Protein AF-A0A151WZA7-F1 (afdb_monomer)

Secondary structure (DSSP, 8-state):
-HHHHHHHHHHH------HHHHHHHHHHHHHHHHHHHHHHHHHHTTS---S-SS-GGGGGGGTSHHHHHHHHHHHHGGGT-HHHHHHHHSS-HHHHHHHHHHHHHHH----SS-PPPHHHHHHHHH-

Structure (mmCIF, N/CA/C/O backbone):
data_AF-A0A151WZA7-F1
#
_entry.id   AF-A0A151WZA7-F1
#
loop_
_atom_site.group_PDB
_atom_site.id
_atom_site.type_symbol
_atom_site.label_atom_id
_atom_site.label_alt_id
_atom_site.label_comp_id
_atom_site.label_asym_id
_atom_site.label_entity_id
_atom_site.label_seq_id
_atom_site.pdbx_PDB_ins_code
_atom_site.Cartn_x
_atom_site.Cartn_y
_atom_site.Cartn_z
_atom_site.occupancy
_atom_site.B_iso_or_equiv
_atom_site.auth_seq_id
_atom_site.auth_comp_id
_atom_site.auth_asym_id
_atom_site.auth_atom_id
_atom_site.pdbx_PDB_model_num
ATOM 1 N N . MET A 1 1 ? 4.978 -46.889 -71.924 1.00 49.50 1 MET A N 1
ATOM 2 C CA . MET A 1 1 ? 6.363 -46.423 -71.673 1.00 49.50 1 MET A CA 1
ATOM 3 C C . MET A 1 1 ? 6.507 -44.896 -71.618 1.00 49.50 1 MET A C 1
ATOM 5 O O . MET A 1 1 ? 7.314 -44.423 -70.836 1.00 49.50 1 MET A O 1
ATOM 9 N N . LEU A 1 2 ? 5.708 -44.113 -72.360 1.00 49.78 2 LEU A N 1
ATOM 10 C CA . LEU A 1 2 ? 5.793 -42.637 -72.371 1.00 49.78 2 LEU A CA 1
ATOM 11 C C . LEU A 1 2 ? 5.216 -41.928 -71.122 1.00 49.78 2 LEU A C 1
ATOM 13 O O . LEU A 1 2 ? 5.672 -40.846 -70.771 1.00 49.78 2 LEU A O 1
ATOM 17 N N . LEU A 1 3 ? 4.279 -42.546 -70.394 1.00 45.69 3 LEU A N 1
ATOM 18 C CA . LEU A 1 3 ? 3.689 -41.968 -69.170 1.00 45.69 3 LEU A CA 1
ATOM 19 C C . LEU A 1 3 ? 4.614 -42.024 -67.939 1.00 45.69 3 LEU A C 1
ATOM 21 O O . LEU A 1 3 ? 4.535 -41.158 -67.073 1.00 45.69 3 LEU A O 1
ATOM 25 N N . PHE A 1 4 ? 5.537 -42.989 -67.880 1.00 41.59 4 PHE A N 1
ATOM 26 C CA . PHE A 1 4 ? 6.506 -43.089 -66.780 1.00 41.59 4 PHE A CA 1
ATOM 27 C C . PHE A 1 4 ? 7.627 -42.047 -66.892 1.00 41.59 4 PHE A C 1
ATOM 29 O O . PHE A 1 4 ? 8.078 -41.526 -65.877 1.00 41.59 4 PHE A O 1
ATOM 36 N N . LEU A 1 5 ? 8.015 -41.670 -68.115 1.00 48.41 5 LEU A N 1
ATOM 37 C CA . LEU A 1 5 ? 8.960 -40.573 -68.346 1.00 48.41 5 LEU A CA 1
ATOM 38 C C . LEU A 1 5 ? 8.368 -39.218 -67.942 1.00 48.41 5 LEU A C 1
ATOM 40 O O . LEU A 1 5 ? 9.075 -38.407 -67.357 1.00 48.41 5 LEU A O 1
ATOM 44 N N . HIS A 1 6 ? 7.065 -39.002 -68.143 1.00 46.44 6 HIS A N 1
ATOM 45 C CA . HIS A 1 6 ? 6.417 -37.759 -67.721 1.00 46.44 6 HIS A CA 1
ATOM 46 C C . HIS A 1 6 ? 6.286 -37.631 -66.200 1.00 46.44 6 HIS A C 1
ATOM 48 O O . HIS A 1 6 ? 6.470 -36.535 -65.689 1.00 46.44 6 HIS A O 1
ATOM 54 N N . ILE A 1 7 ? 6.036 -38.719 -65.461 1.00 48.03 7 ILE A N 1
ATOM 55 C CA . ILE A 1 7 ? 5.962 -38.691 -63.985 1.00 48.03 7 ILE A CA 1
ATOM 56 C C . ILE A 1 7 ? 7.359 -38.553 -63.356 1.00 48.03 7 ILE A C 1
ATOM 58 O O . ILE A 1 7 ? 7.509 -37.881 -62.334 1.00 48.03 7 ILE A O 1
ATOM 62 N N . VAL A 1 8 ? 8.399 -39.120 -63.979 1.00 49.31 8 VAL A N 1
ATOM 63 C CA . VAL A 1 8 ? 9.792 -38.880 -63.564 1.00 49.31 8 VAL A CA 1
ATOM 64 C C . VAL A 1 8 ? 10.227 -37.452 -63.910 1.00 49.31 8 VAL A C 1
ATOM 66 O O . VAL A 1 8 ? 10.855 -36.815 -63.073 1.00 49.31 8 VAL A O 1
ATOM 69 N N . SER A 1 9 ? 9.815 -36.883 -65.050 1.00 46.56 9 SER A N 1
ATOM 70 C CA . SER A 1 9 ? 10.027 -35.457 -65.355 1.00 46.56 9 SER A CA 1
ATOM 71 C C . SER A 1 9 ? 9.211 -34.515 -64.460 1.00 46.56 9 SER A C 1
ATOM 73 O O . SER A 1 9 ? 9.702 -33.443 -64.119 1.00 46.56 9 SER A O 1
ATOM 75 N N . PHE A 1 10 ? 8.013 -34.910 -64.013 1.00 43.69 10 PHE A N 1
ATOM 76 C CA . PHE A 1 10 ? 7.204 -34.115 -63.080 1.00 43.69 10 PHE A CA 1
ATOM 77 C C . PHE A 1 10 ? 7.793 -34.126 -61.661 1.00 43.69 10 PHE A C 1
ATOM 79 O O . PHE A 1 10 ? 7.787 -33.101 -60.989 1.00 43.69 10 PHE A O 1
ATOM 86 N N . ASN A 1 11 ? 8.388 -35.248 -61.231 1.00 40.19 11 ASN A N 1
ATOM 87 C CA . ASN A 1 11 ? 9.129 -35.340 -59.965 1.00 40.19 11 ASN A CA 1
ATOM 88 C C . ASN A 1 11 ? 10.586 -34.839 -60.056 1.00 40.19 11 ASN A C 1
ATOM 90 O O . ASN A 1 11 ? 11.214 -34.602 -59.024 1.00 40.19 11 ASN A O 1
ATOM 94 N N . ALA A 1 12 ? 11.134 -34.658 -61.264 1.00 42.44 12 ALA A N 1
ATOM 95 C CA . ALA A 1 12 ? 12.427 -34.006 -61.496 1.00 42.44 12 ALA A CA 1
ATOM 96 C C . ALA A 1 12 ? 12.330 -32.476 -61.419 1.00 42.44 12 ALA A C 1
ATOM 98 O O . ALA A 1 12 ? 13.329 -31.825 -61.130 1.00 42.44 12 ALA A O 1
ATOM 99 N N . CYS A 1 13 ? 11.121 -31.917 -61.531 1.00 43.06 13 CYS A N 1
ATOM 100 C CA . CYS A 1 13 ? 10.796 -30.598 -60.990 1.00 43.06 13 CYS A CA 1
ATOM 101 C C . CYS A 1 13 ? 10.557 -30.684 -59.468 1.00 43.06 13 CYS A C 1
ATOM 103 O O . CYS A 1 13 ? 9.665 -30.049 -58.909 1.00 43.06 13 CYS A O 1
ATOM 105 N N . ARG A 1 14 ? 11.384 -31.470 -58.756 1.00 49.28 14 ARG A N 1
ATOM 106 C CA . ARG A 1 14 ? 11.802 -31.074 -57.412 1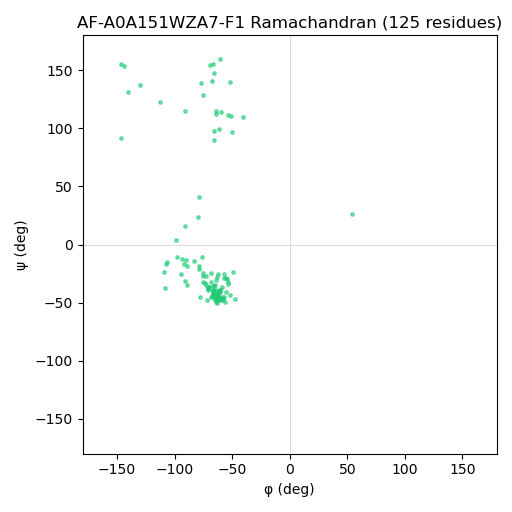.00 49.28 14 ARG A CA 1
ATOM 107 C C . ARG A 1 14 ? 12.298 -29.657 -57.597 1.00 49.28 14 ARG A C 1
ATOM 109 O O . ARG A 1 14 ? 13.302 -29.464 -58.275 1.00 49.28 14 ARG A O 1
ATOM 116 N N . ILE A 1 15 ? 11.559 -28.700 -57.054 1.00 56.91 15 ILE A N 1
ATOM 117 C CA . ILE A 1 15 ? 11.997 -27.322 -56.907 1.00 56.91 15 ILE A CA 1
ATOM 118 C C . ILE A 1 15 ? 13.377 -27.426 -56.252 1.00 56.91 15 ILE A C 1
ATOM 120 O O . ILE A 1 15 ? 13.485 -27.656 -55.048 1.00 56.91 15 ILE A O 1
ATOM 124 N N . LYS A 1 16 ? 14.442 -27.375 -57.061 1.00 53.25 16 LYS A N 1
ATOM 125 C CA . LYS A 1 16 ? 15.770 -27.019 -56.594 1.00 53.25 16 LYS A CA 1
ATOM 126 C C . LYS A 1 16 ? 15.559 -25.581 -56.186 1.00 53.25 16 LYS A C 1
ATOM 128 O O . LYS A 1 16 ? 15.560 -24.679 -57.012 1.00 53.25 16 LYS A O 1
ATOM 133 N N . ILE A 1 17 ? 15.177 -25.411 -54.928 1.00 60.88 17 ILE A N 1
ATOM 134 C CA . ILE A 1 17 ? 15.292 -24.126 -54.283 1.00 60.88 17 ILE A CA 1
ATOM 135 C C . ILE A 1 17 ? 16.792 -23.892 -54.329 1.00 60.88 17 ILE A C 1
ATOM 137 O O . ILE A 1 17 ? 17.528 -24.555 -53.598 1.00 60.88 17 ILE A O 1
ATOM 141 N N . ASP A 1 18 ? 17.236 -23.094 -55.299 1.00 71.50 18 ASP A N 1
ATOM 142 C CA . ASP A 1 18 ? 18.640 -22.743 -55.425 1.00 71.50 18 ASP A CA 1
ATOM 143 C C . ASP A 1 18 ? 19.105 -22.229 -54.062 1.00 71.50 18 ASP A C 1
ATOM 145 O O . ASP A 1 18 ? 18.356 -21.540 -53.360 1.00 71.50 18 ASP A O 1
ATOM 149 N N . GLU A 1 19 ? 20.314 -22.601 -53.644 1.00 75.19 19 GLU A N 1
ATOM 150 C CA . GLU A 1 19 ? 20.855 -22.145 -52.358 1.00 75.19 19 GLU A CA 1
ATOM 151 C C . GLU A 1 19 ? 20.838 -20.608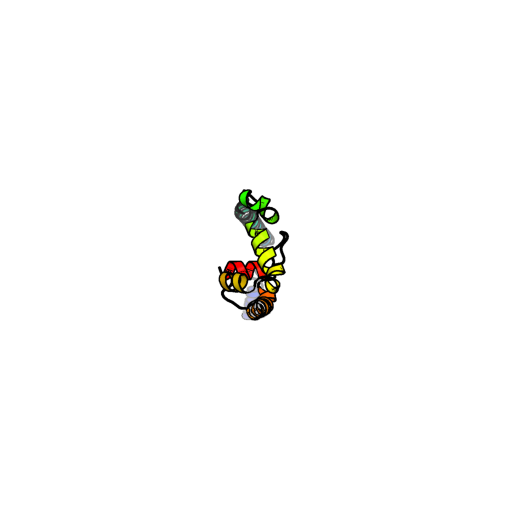 -52.271 1.00 75.19 19 GLU A C 1
ATOM 153 O O . GLU A 1 19 ? 20.593 -20.034 -51.210 1.00 75.19 19 GLU A O 1
ATOM 158 N N . ASP A 1 20 ? 20.938 -19.942 -53.421 1.00 78.12 20 ASP A N 1
ATOM 159 C CA . ASP A 1 20 ? 20.753 -18.503 -53.600 1.00 78.12 20 ASP A CA 1
ATOM 160 C C . ASP A 1 20 ? 19.346 -18.023 -53.197 1.00 78.12 20 ASP A C 1
ATOM 162 O O . ASP A 1 20 ? 19.184 -16.992 -52.549 1.00 78.12 20 ASP A O 1
ATOM 166 N N . PHE A 1 21 ? 18.296 -18.786 -53.502 1.00 82.50 21 PHE A N 1
ATOM 167 C CA . PHE A 1 21 ? 16.934 -18.452 -53.082 1.00 82.50 21 PHE A CA 1
ATOM 168 C C . PHE A 1 21 ? 16.741 -18.642 -51.572 1.00 82.50 21 PHE A C 1
ATOM 170 O O . PHE A 1 21 ? 16.085 -17.829 -50.913 1.00 82.50 21 PHE A O 1
ATOM 177 N N . LEU A 1 22 ? 17.335 -19.694 -50.999 1.00 83.25 22 LEU A N 1
ATOM 178 C CA . LEU A 1 22 ? 17.277 -19.953 -49.560 1.00 83.25 22 LEU A CA 1
ATOM 179 C C . LEU A 1 22 ? 18.032 -18.877 -48.764 1.00 83.25 22 LEU A C 1
ATOM 181 O O . LEU A 1 22 ? 17.527 -18.400 -47.746 1.00 83.25 22 LEU A O 1
ATOM 185 N N . THR A 1 23 ? 19.203 -18.451 -49.242 1.00 82.94 23 THR A N 1
ATOM 186 C CA . THR A 1 23 ? 19.988 -17.375 -48.614 1.00 82.94 23 THR A CA 1
ATOM 187 C C . THR A 1 23 ? 19.253 -16.034 -48.661 1.00 82.94 23 THR A C 1
ATOM 189 O O . THR A 1 23 ? 19.223 -15.325 -47.652 1.00 82.94 23 THR A O 1
ATOM 192 N N . VAL A 1 24 ? 18.569 -15.718 -49.768 1.00 90.75 24 VAL A N 1
ATOM 193 C CA . VAL A 1 24 ? 17.710 -14.526 -49.871 1.00 90.75 24 VAL A CA 1
ATOM 194 C C . VAL A 1 24 ? 16.540 -14.592 -48.884 1.00 90.75 24 VAL A C 1
ATOM 196 O O . VAL A 1 24 ? 16.270 -13.611 -48.187 1.00 90.75 24 VAL A O 1
ATOM 199 N N . LEU A 1 25 ? 15.870 -15.743 -48.754 1.00 90.62 25 LEU A N 1
ATOM 200 C CA . LEU A 1 25 ? 14.748 -15.909 -47.823 1.00 90.62 25 LEU A CA 1
ATOM 201 C C . LEU A 1 25 ? 15.185 -15.759 -46.357 1.00 90.62 25 LEU A C 1
ATOM 203 O O . LEU A 1 25 ? 14.509 -15.081 -45.579 1.00 90.62 25 LEU A O 1
ATOM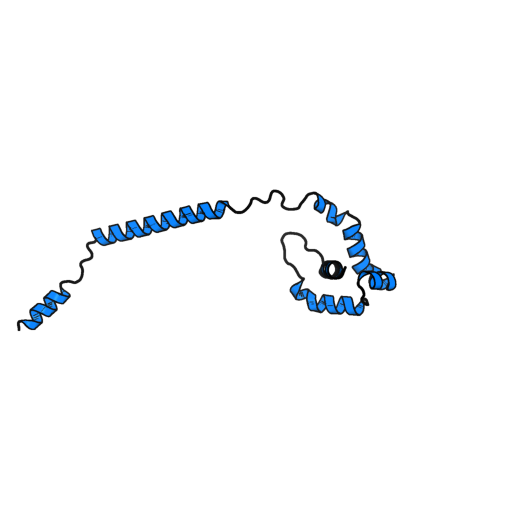 207 N N . ILE A 1 26 ? 16.331 -16.340 -45.991 1.00 92.88 26 ILE A N 1
ATOM 208 C CA . ILE A 1 26 ? 16.934 -16.184 -44.659 1.00 92.88 26 ILE A CA 1
ATOM 209 C C . ILE A 1 26 ? 17.284 -14.713 -44.411 1.00 92.88 26 ILE A C 1
ATOM 211 O O . ILE A 1 26 ? 16.960 -14.179 -43.351 1.00 92.88 26 ILE A O 1
ATOM 215 N N . GLY A 1 27 ? 17.860 -14.024 -45.401 1.00 94.69 27 GLY A N 1
ATOM 216 C CA . GLY A 1 27 ? 18.157 -12.592 -45.318 1.00 94.69 27 GLY A CA 1
ATOM 217 C C . GLY A 1 27 ? 16.915 -11.743 -45.025 1.00 94.69 27 GLY A C 1
ATOM 218 O O . GLY A 1 27 ? 16.941 -10.897 -44.128 1.00 94.69 27 GLY A O 1
ATOM 219 N N . ILE A 1 28 ? 15.799 -12.017 -45.709 1.00 95.50 28 ILE A N 1
ATOM 220 C CA . ILE A 1 28 ? 14.512 -11.337 -45.484 1.00 95.50 28 ILE A CA 1
ATOM 221 C C . ILE A 1 28 ? 13.977 -11.620 -44.073 1.00 95.50 28 ILE A C 1
ATOM 223 O O . ILE A 1 28 ? 13.511 -10.707 -43.389 1.00 95.50 28 ILE A O 1
ATOM 227 N N . GLN A 1 29 ? 14.059 -12.867 -43.601 1.00 94.00 29 GLN A N 1
ATOM 228 C CA . GLN A 1 29 ? 13.621 -13.230 -42.250 1.00 94.00 29 GLN A C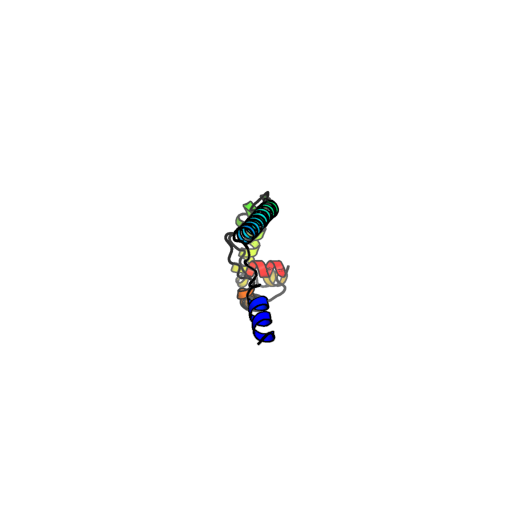A 1
ATOM 229 C C . GLN A 1 29 ? 14.466 -12.543 -41.170 1.00 94.00 29 GLN A C 1
ATOM 231 O O . GLN A 1 29 ? 13.910 -11.992 -40.216 1.00 94.00 29 GLN A O 1
ATOM 236 N N . CYS A 1 30 ? 15.789 -12.504 -41.338 1.00 95.50 30 CYS A N 1
ATOM 237 C CA . CYS A 1 30 ? 16.693 -11.789 -40.441 1.00 95.50 30 CYS A CA 1
ATOM 238 C C . CYS A 1 30 ? 16.401 -10.282 -40.421 1.00 95.50 30 CYS A C 1
ATOM 240 O O . CYS A 1 30 ? 16.386 -9.677 -39.347 1.00 95.50 30 CYS A O 1
ATOM 242 N N . TRP A 1 31 ? 16.112 -9.682 -41.580 1.00 96.50 31 TRP A N 1
ATOM 243 C CA . TRP A 1 31 ? 15.735 -8.272 -41.683 1.00 96.50 31 TRP A CA 1
ATOM 244 C C . TRP A 1 31 ? 14.417 -7.970 -40.962 1.00 96.50 31 TRP A C 1
ATOM 246 O O . TRP A 1 31 ? 14.343 -7.033 -40.166 1.00 96.50 31 TRP A O 1
ATOM 256 N N . ASN A 1 32 ? 13.392 -8.799 -41.171 1.00 94.94 32 ASN A N 1
ATOM 257 C CA . ASN A 1 32 ? 12.104 -8.663 -40.490 1.00 94.94 32 ASN A CA 1
ATOM 258 C C . ASN A 1 32 ? 12.246 -8.814 -38.969 1.00 94.94 32 ASN A C 1
ATOM 260 O O . ASN A 1 32 ? 11.653 -8.039 -38.218 1.00 94.94 32 ASN A O 1
ATOM 264 N N . LEU A 1 33 ? 13.072 -9.757 -38.501 1.00 95.75 33 LEU A N 1
ATOM 265 C CA . LEU A 1 33 ? 13.366 -9.915 -37.076 1.00 95.75 33 LEU A CA 1
ATOM 266 C C . LEU A 1 33 ? 14.069 -8.674 -36.506 1.00 95.75 33 LEU A C 1
ATOM 268 O O . LEU A 1 33 ? 13.683 -8.182 -35.445 1.00 95.75 33 LEU A O 1
ATOM 272 N N . MET A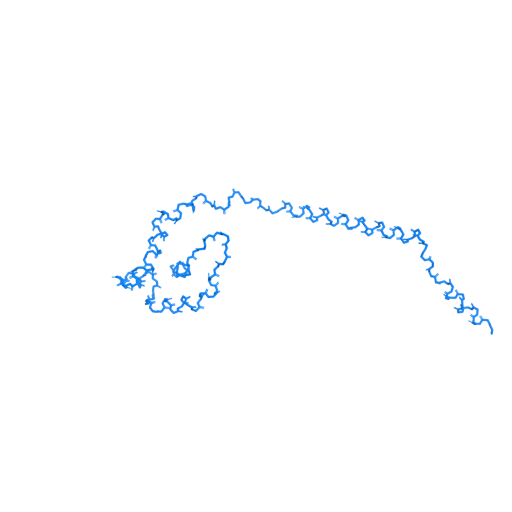 1 34 ? 15.057 -8.134 -37.226 1.00 95.38 34 MET A N 1
ATOM 273 C CA . MET A 1 34 ? 15.746 -6.899 -36.843 1.00 95.38 34 MET A CA 1
ATOM 274 C C . MET A 1 34 ? 14.763 -5.724 -36.730 1.00 95.38 34 MET A C 1
ATOM 276 O O . MET A 1 34 ? 14.777 -4.995 -35.736 1.00 95.38 34 MET A O 1
ATOM 280 N N . LEU A 1 35 ? 13.860 -5.575 -37.705 1.00 95.88 35 LEU A N 1
ATOM 281 C CA . LEU A 1 35 ? 12.824 -4.542 -37.711 1.00 95.88 35 LEU A CA 1
ATOM 282 C C . LEU A 1 35 ? 11.878 -4.678 -36.503 1.00 95.88 35 LEU A C 1
ATOM 284 O O . LEU A 1 35 ? 11.626 -3.696 -35.802 1.00 95.88 35 LEU A O 1
ATOM 288 N N . MET A 1 36 ? 11.415 -5.896 -36.203 1.00 93.06 36 MET A N 1
ATOM 289 C CA . MET A 1 36 ? 10.552 -6.174 -35.047 1.00 93.06 36 MET A CA 1
ATOM 290 C C . MET A 1 36 ? 11.227 -5.830 -33.711 1.00 93.06 36 MET A C 1
ATOM 292 O O . MET A 1 36 ? 10.584 -5.261 -32.825 1.00 93.06 36 MET A O 1
ATOM 296 N N . LEU A 1 37 ? 12.528 -6.106 -33.560 1.00 92.12 37 LEU A N 1
ATOM 297 C CA . LEU A 1 37 ? 13.289 -5.750 -32.355 1.00 92.12 37 LEU A CA 1
ATOM 298 C C . LEU A 1 37 ? 13.428 -4.230 -32.176 1.00 92.12 37 LEU A C 1
ATOM 300 O O . LEU A 1 37 ? 13.316 -3.726 -31.054 1.00 92.12 37 LEU A O 1
ATOM 304 N N . LEU A 1 38 ? 13.637 -3.485 -33.265 1.00 92.06 38 LEU A N 1
ATOM 305 C CA . LEU A 1 38 ? 13.704 -2.021 -33.228 1.00 92.06 38 LEU A CA 1
ATOM 306 C C . LEU A 1 38 ? 12.357 -1.404 -32.831 1.00 92.06 38 LEU A C 1
ATOM 308 O O . LEU A 1 38 ? 12.323 -0.543 -31.947 1.00 92.06 38 LEU A O 1
ATOM 312 N N . LEU A 1 39 ? 11.252 -1.892 -33.403 1.00 88.94 39 LEU A N 1
ATOM 313 C CA . LEU A 1 39 ? 9.897 -1.457 -33.045 1.00 88.94 39 LEU A CA 1
ATOM 314 C C . LEU A 1 39 ? 9.569 -1.766 -31.577 1.00 88.94 39 LEU A C 1
ATOM 316 O O . LEU A 1 39 ? 9.089 -0.892 -30.854 1.00 88.94 39 LEU A O 1
ATOM 320 N N . ALA A 1 40 ? 9.904 -2.965 -31.090 1.00 86.25 40 ALA A N 1
ATOM 321 C CA . ALA A 1 40 ? 9.721 -3.333 -29.686 1.00 86.25 40 ALA A CA 1
ATOM 322 C C . ALA A 1 40 ? 10.532 -2.428 -28.742 1.00 86.25 40 ALA A C 1
ATOM 324 O O . ALA A 1 40 ? 10.031 -1.998 -27.700 1.00 86.25 40 ALA A O 1
ATOM 325 N N . LYS A 1 41 ? 11.769 -2.073 -29.117 1.00 82.00 41 LYS A N 1
ATOM 326 C CA . LYS A 1 41 ? 12.604 -1.132 -28.358 1.00 82.00 41 LYS A CA 1
ATOM 327 C C . LYS A 1 41 ? 11.988 0.267 -28.33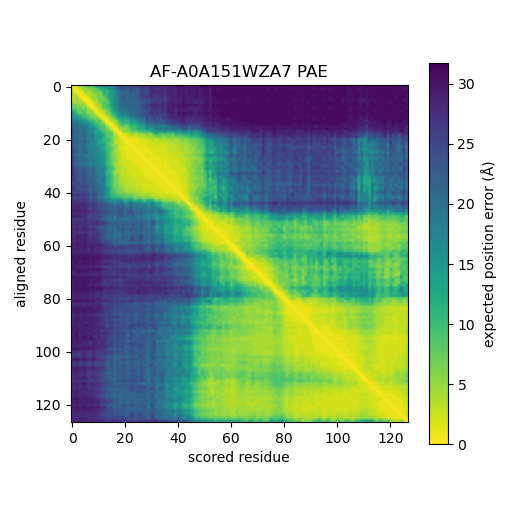0 1.00 82.00 41 LYS A C 1
ATOM 329 O O . LYS A 1 41 ? 11.996 0.892 -27.269 1.00 82.00 41 LYS A O 1
ATOM 334 N N . MET A 1 42 ? 11.437 0.746 -29.445 1.00 78.88 42 MET A N 1
ATOM 335 C CA . MET A 1 42 ? 10.726 2.028 -29.506 1.00 78.88 42 MET A CA 1
ATOM 336 C C . MET A 1 42 ? 9.476 2.030 -28.618 1.00 78.88 42 MET A C 1
ATOM 338 O O . MET A 1 42 ? 9.348 2.916 -27.777 1.00 78.88 42 MET A O 1
ATOM 342 N N . HIS A 1 43 ? 8.635 0.995 -28.693 1.00 71.31 43 HIS A N 1
ATOM 343 C CA . HIS A 1 43 ? 7.468 0.853 -27.814 1.00 71.31 43 HIS A CA 1
ATOM 344 C C . HIS A 1 43 ? 7.846 0.681 -26.332 1.00 71.31 43 HIS A C 1
ATOM 346 O O . HIS A 1 43 ? 7.129 1.135 -25.443 1.00 71.31 43 HIS A O 1
ATOM 352 N N . SER A 1 44 ? 9.002 0.079 -26.028 1.00 63.84 44 SER A N 1
ATOM 353 C CA . SER A 1 44 ? 9.475 -0.077 -24.644 1.00 63.84 44 SER A CA 1
ATOM 354 C C . SER A 1 44 ? 9.861 1.247 -23.971 1.00 63.84 44 SER A C 1
ATOM 356 O O . SER A 1 44 ? 9.811 1.341 -22.741 1.00 63.84 44 SER A O 1
ATOM 358 N N . LYS A 1 45 ? 10.218 2.274 -24.758 1.00 58.88 45 LYS A N 1
ATOM 359 C CA . LYS A 1 45 ? 10.646 3.593 -24.266 1.00 58.88 45 LYS A CA 1
ATOM 360 C C . LYS A 1 45 ? 9.494 4.470 -23.772 1.00 58.88 45 LYS A C 1
ATOM 362 O O . LYS A 1 45 ? 9.748 5.457 -23.091 1.00 58.88 45 LYS A O 1
ATOM 367 N N . GLU A 1 46 ? 8.244 4.085 -24.020 1.00 61.66 46 GLU A N 1
ATOM 368 C CA . GLU A 1 46 ? 7.060 4.810 -23.541 1.00 61.66 46 GLU A CA 1
ATOM 369 C C . GLU A 1 46 ? 6.546 4.329 -22.177 1.00 61.66 46 GLU A C 1
ATOM 371 O O . GLU A 1 46 ? 5.436 4.668 -21.754 1.00 61.66 46 GLU A O 1
ATOM 376 N N . ARG A 1 47 ? 7.348 3.575 -21.414 1.00 64.12 47 ARG A N 1
ATOM 377 C CA . ARG A 1 47 ? 7.045 3.398 -19.990 1.00 64.12 47 ARG A CA 1
ATOM 378 C C . ARG A 1 47 ? 7.204 4.755 -19.321 1.00 64.12 47 ARG A C 1
ATOM 380 O O . ARG A 1 47 ? 8.319 5.162 -19.013 1.00 64.12 47 ARG A O 1
ATOM 387 N N . ARG A 1 48 ? 6.080 5.456 -19.127 1.00 66.19 48 ARG A N 1
ATOM 388 C CA . ARG A 1 48 ? 6.006 6.754 -18.447 1.00 66.19 48 ARG A CA 1
ATOM 389 C C . ARG A 1 48 ? 6.931 6.734 -17.236 1.00 66.19 48 ARG A C 1
ATOM 391 O O . ARG A 1 48 ? 6.661 6.029 -16.260 1.00 66.19 48 ARG A O 1
ATOM 398 N N . ILE A 1 49 ? 8.024 7.493 -17.319 1.00 76.12 49 ILE A N 1
ATOM 399 C CA . ILE A 1 49 ? 8.952 7.650 -16.206 1.00 76.12 49 ILE A CA 1
ATOM 400 C C . ILE A 1 49 ? 8.130 8.250 -15.073 1.00 76.12 49 ILE A C 1
ATOM 402 O O . ILE A 1 49 ? 7.593 9.357 -15.178 1.00 76.12 49 ILE A O 1
ATOM 406 N N . ARG A 1 50 ? 7.954 7.479 -13.999 1.00 76.50 50 ARG A N 1
ATOM 407 C CA . ARG A 1 50 ? 7.243 7.971 -12.826 1.00 76.50 50 ARG A CA 1
ATOM 408 C C . ARG A 1 50 ? 8.061 9.124 -12.259 1.00 76.50 50 ARG A C 1
ATOM 410 O O . ARG A 1 50 ? 9.134 8.895 -11.719 1.00 76.50 50 ARG A O 1
ATOM 417 N N . ARG A 1 51 ? 7.525 10.348 -12.339 1.00 84.81 51 ARG A N 1
ATOM 418 C CA . ARG A 1 51 ? 8.130 11.542 -11.719 1.00 84.81 51 ARG A CA 1
ATOM 419 C C . ARG A 1 51 ? 8.412 11.331 -10.226 1.00 84.81 51 ARG A C 1
ATOM 421 O O . ARG A 1 51 ? 9.362 11.886 -9.699 1.00 84.81 51 ARG A O 1
ATOM 428 N N . TRP A 1 52 ? 7.579 10.529 -9.562 1.00 84.38 52 TRP A N 1
ATOM 429 C CA . TRP A 1 52 ? 7.705 10.201 -8.148 1.00 84.38 52 TRP A CA 1
ATOM 430 C C . TRP A 1 52 ? 7.366 8.727 -7.920 1.00 84.38 52 TRP A C 1
ATOM 432 O O . TRP A 1 52 ? 6.314 8.265 -8.370 1.00 84.38 52 TRP A O 1
ATOM 442 N N . TRP A 1 53 ? 8.222 7.999 -7.197 1.00 80.88 53 TRP A N 1
ATOM 443 C CA . TRP A 1 53 ? 7.909 6.644 -6.724 1.00 80.88 53 TRP A CA 1
ATOM 444 C C . TRP A 1 53 ? 6.797 6.668 -5.664 1.00 80.88 53 TRP A C 1
ATOM 446 O O . TRP A 1 53 ? 5.831 5.910 -5.738 1.00 80.88 53 TRP A O 1
ATOM 456 N N . VAL A 1 54 ? 6.895 7.611 -4.728 1.00 81.44 54 VAL A N 1
ATOM 457 C CA . VAL A 1 54 ? 5.866 7.988 -3.754 1.00 81.44 54 VAL A CA 1
ATOM 458 C C . VAL A 1 54 ? 5.739 9.508 -3.827 1.00 81.44 54 VAL A C 1
ATOM 460 O O . VAL A 1 54 ? 6.744 10.198 -3.951 1.00 81.44 54 VAL A O 1
ATOM 463 N N . ARG A 1 55 ? 4.518 10.052 -3.811 1.00 84.56 55 ARG A N 1
ATOM 464 C CA . ARG A 1 55 ? 4.324 11.511 -3.803 1.00 84.56 55 ARG A CA 1
ATOM 465 C C . ARG A 1 55 ? 4.816 12.090 -2.464 1.00 84.56 55 ARG A C 1
ATOM 467 O O . ARG A 1 55 ? 4.499 11.479 -1.446 1.00 84.56 55 ARG A O 1
ATOM 474 N N . PRO A 1 56 ? 5.484 13.259 -2.435 1.00 88.44 56 PRO A N 1
ATOM 475 C CA . PRO A 1 56 ? 5.981 13.863 -1.194 1.00 88.44 56 PRO A CA 1
ATOM 476 C C . PRO A 1 56 ? 4.930 14.045 -0.091 1.00 88.44 56 PRO A C 1
ATOM 478 O O . PRO A 1 56 ? 5.225 13.825 1.077 1.00 88.44 56 PRO A O 1
ATOM 481 N N . ILE A 1 57 ? 3.677 14.333 -0.464 1.00 84.75 57 ILE A N 1
ATOM 482 C CA . ILE A 1 57 ? 2.541 14.415 0.472 1.00 84.75 57 ILE A CA 1
ATOM 483 C C . ILE A 1 57 ? 2.316 13.122 1.277 1.00 84.75 57 ILE A C 1
ATOM 485 O O . ILE A 1 57 ? 1.824 13.172 2.396 1.00 84.75 57 ILE A O 1
ATOM 489 N N . ASN A 1 58 ? 2.737 11.973 0.739 1.00 82.75 58 ASN A N 1
ATOM 490 C CA . ASN A 1 58 ? 2.597 10.654 1.357 1.00 82.75 58 ASN A CA 1
ATOM 491 C C . ASN A 1 58 ? 3.877 10.186 2.073 1.00 82.75 58 ASN A C 1
ATOM 493 O O . ASN A 1 58 ? 3.934 9.032 2.503 1.00 82.75 58 ASN A O 1
ATOM 497 N N . TYR A 1 59 ? 4.926 11.013 2.141 1.00 84.25 59 TYR A N 1
ATOM 498 C CA . TYR A 1 59 ? 6.141 10.689 2.896 1.00 84.25 59 TYR A CA 1
ATOM 499 C C . TYR A 1 59 ? 5.883 10.586 4.399 1.00 84.25 59 TYR A C 1
ATOM 501 O O . TYR A 1 59 ? 6.249 9.561 4.972 1.00 84.25 59 TYR A O 1
ATOM 509 N N . PRO A 1 60 ? 5.188 11.540 5.045 1.00 83.19 60 PRO A N 1
ATOM 510 C CA . PRO A 1 60 ? 4.941 11.473 6.480 1.00 83.19 60 PRO A CA 1
ATOM 511 C C . PRO A 1 60 ? 3.781 10.529 6.831 1.00 83.19 60 PRO A C 1
ATOM 513 O O . PRO A 1 60 ? 3.173 10.686 7.875 1.00 83.19 60 PRO A O 1
ATOM 516 N N . ARG A 1 61 ? 3.438 9.539 5.992 1.00 78.56 61 ARG A N 1
ATOM 517 C CA . ARG A 1 61 ? 2.295 8.639 6.245 1.00 78.56 61 ARG A CA 1
ATOM 518 C C . ARG A 1 61 ? 2.370 7.944 7.610 1.00 78.56 61 ARG A C 1
ATOM 520 O O . ARG A 1 61 ? 1.344 7.591 8.156 1.00 78.56 61 ARG A O 1
ATOM 527 N N . GLU A 1 62 ? 3.576 7.705 8.121 1.00 73.62 62 GLU A N 1
ATOM 528 C CA . GLU A 1 62 ? 3.795 6.985 9.385 1.00 73.62 62 GLU A CA 1
ATOM 529 C C . GLU A 1 62 ? 3.795 7.932 10.588 1.00 73.62 62 GLU A C 1
ATOM 531 O O . GLU A 1 62 ? 3.581 7.494 11.709 1.00 73.62 62 GLU A O 1
ATOM 536 N N . THR A 1 63 ? 3.991 9.231 10.349 1.00 74.38 63 THR A N 1
ATOM 537 C CA . THR A 1 63 ? 4.017 10.279 11.377 1.00 74.38 63 THR A CA 1
ATOM 538 C C . THR A 1 63 ? 2.768 11.160 11.361 1.00 74.38 63 THR A C 1
ATOM 540 O O . THR A 1 63 ? 2.515 11.892 12.314 1.00 74.38 63 THR A O 1
ATOM 543 N N . GLN A 1 64 ? 1.968 11.110 10.294 1.00 73.31 64 GLN A N 1
ATOM 544 C CA . GLN A 1 64 ? 0.707 11.828 10.187 1.00 73.31 64 GLN A CA 1
ATOM 545 C C . GLN A 1 64 ? -0.369 11.147 11.026 1.00 73.31 64 GLN A C 1
ATOM 547 O O . GLN A 1 64 ? -0.660 9.959 10.869 1.00 73.31 64 GLN A O 1
ATOM 552 N N . GLY A 1 65 ? -1.019 11.964 11.856 1.00 64.94 65 GLY A N 1
ATOM 553 C CA . GLY A 1 65 ? -2.061 11.529 12.775 1.00 64.94 65 GLY A CA 1
ATOM 554 C C . GLY A 1 65 ? -3.226 10.823 12.092 1.00 64.94 65 GLY A C 1
ATOM 555 O O . GLY A 1 65 ? -3.800 9.945 12.696 1.00 64.94 65 GLY A O 1
ATOM 556 N N . ILE A 1 66 ? -3.563 11.101 10.829 1.00 68.44 66 ILE A N 1
ATOM 557 C CA . ILE A 1 66 ? -4.708 10.429 10.185 1.00 68.44 66 ILE A CA 1
ATOM 558 C C . ILE A 1 66 ? -4.472 8.917 10.075 1.00 68.44 66 ILE A C 1
ATOM 560 O O . ILE A 1 66 ? -5.312 8.137 10.512 1.00 68.44 66 ILE A O 1
ATOM 564 N N . PHE A 1 67 ? -3.317 8.505 9.543 1.00 67.56 67 PHE A N 1
ATOM 565 C CA . PHE A 1 67 ? -2.975 7.089 9.394 1.00 67.56 67 PHE A CA 1
ATOM 566 C C . PHE A 1 67 ? -2.742 6.428 10.750 1.00 67.56 67 PHE A C 1
ATOM 568 O O . PHE A 1 67 ? -3.266 5.344 10.983 1.00 67.56 67 PHE A O 1
ATOM 575 N N . TRP A 1 68 ? -1.987 7.091 11.634 1.00 67.06 68 TRP A N 1
ATOM 576 C CA . TRP A 1 68 ? -1.690 6.577 12.969 1.00 67.06 68 TRP A CA 1
ATOM 577 C C . TRP A 1 68 ? -2.940 6.470 13.841 1.00 67.06 68 TRP A C 1
ATOM 579 O O . TRP A 1 68 ? -3.145 5.453 14.486 1.00 67.06 68 TRP A O 1
ATOM 589 N N . ASN A 1 69 ? -3.811 7.477 13.821 1.00 69.94 69 ASN A N 1
ATOM 590 C CA . ASN A 1 69 ? -5.063 7.451 14.563 1.00 69.94 69 ASN A CA 1
ATOM 591 C C . ASN A 1 69 ? -5.970 6.371 13.987 1.00 69.94 69 ASN 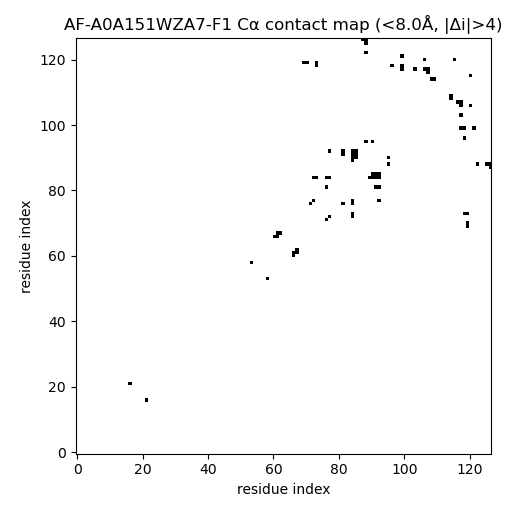A C 1
ATOM 593 O O . ASN A 1 69 ? -6.463 5.571 14.755 1.00 69.94 69 ASN A O 1
ATOM 597 N N . HIS A 1 70 ? -6.144 6.251 12.669 1.00 69.75 70 HIS A N 1
ATOM 598 C CA . HIS A 1 70 ? -6.984 5.175 12.129 1.00 69.75 70 HIS A CA 1
ATOM 599 C C . HIS A 1 70 ? -6.468 3.785 12.499 1.00 69.75 70 HIS A C 1
ATOM 601 O O . HIS A 1 70 ? -7.236 2.950 12.964 1.00 69.75 70 HIS A O 1
ATOM 607 N N . SER A 1 71 ? -5.170 3.523 12.346 1.00 66.56 71 SER A N 1
ATOM 608 C CA . SER A 1 71 ? -4.606 2.224 12.716 1.00 66.56 71 SER A CA 1
ATOM 609 C C . SER A 1 71 ? -4.664 1.972 14.225 1.00 66.56 71 SER A C 1
ATOM 611 O O . SER A 1 71 ? -5.007 0.868 14.640 1.00 66.56 71 SER A O 1
ATOM 613 N N . TYR A 1 72 ? -4.395 2.987 15.049 1.00 64.94 72 TYR A N 1
ATOM 614 C CA . TYR A 1 72 ? -4.523 2.914 16.503 1.00 64.94 72 TYR A CA 1
ATOM 615 C C . TYR A 1 72 ? -5.970 2.648 16.931 1.00 64.94 72 TYR A C 1
ATOM 617 O O . TYR A 1 72 ? -6.206 1.766 17.752 1.00 64.94 72 TYR A O 1
ATOM 625 N N . ARG A 1 73 ? -6.941 3.352 16.341 1.00 68.38 73 ARG A N 1
ATOM 626 C CA . ARG A 1 73 ? -8.370 3.200 16.637 1.00 68.38 73 ARG A CA 1
ATOM 627 C C . ARG A 1 73 ? -8.865 1.798 16.262 1.00 68.38 73 ARG A C 1
ATOM 629 O O . ARG A 1 73 ? -9.512 1.129 17.059 1.00 68.38 73 ARG A O 1
ATOM 636 N N . LEU A 1 74 ? -8.455 1.290 15.100 1.00 70.38 74 LEU A N 1
ATOM 637 C CA . LEU A 1 74 ? -8.830 -0.051 14.638 1.00 70.38 74 LEU A CA 1
ATOM 638 C C . LEU A 1 74 ? -8.177 -1.186 15.437 1.00 70.38 74 LEU A C 1
ATOM 640 O O . LEU A 1 74 ? -8.816 -2.211 15.638 1.00 70.38 74 LEU A O 1
ATOM 644 N N . CYS A 1 75 ? -6.924 -1.037 15.879 1.00 64.44 75 CYS A N 1
ATOM 645 C CA . CYS A 1 75 ? -6.214 -2.102 16.597 1.00 64.44 75 CYS A CA 1
ATOM 646 C C . CYS A 1 75 ? -6.415 -2.067 18.118 1.00 64.44 75 CYS A C 1
ATOM 648 O O . CYS A 1 75 ? -6.447 -3.122 18.742 1.00 64.44 75 CYS A O 1
ATOM 650 N N . ASN A 1 76 ? -6.523 -0.880 18.724 1.00 61.00 76 ASN A N 1
ATOM 651 C CA . ASN A 1 76 ? -6.525 -0.727 20.185 1.00 61.00 76 ASN A CA 1
ATOM 652 C C . ASN A 1 76 ? -7.888 -0.328 20.753 1.00 61.00 76 ASN A C 1
ATOM 654 O O . ASN A 1 76 ? -8.153 -0.582 21.926 1.00 61.00 76 ASN A O 1
ATOM 658 N N . GLN A 1 77 ? -8.760 0.287 19.954 1.00 60.00 77 GLN A N 1
ATOM 659 C CA . GLN A 1 77 ? -10.002 0.875 20.461 1.00 60.00 77 GLN A CA 1
ATOM 660 C C . GLN A 1 77 ? -11.205 -0.062 20.372 1.00 60.00 77 GLN A C 1
ATOM 662 O O . GLN A 1 77 ? -12.175 0.159 21.087 1.00 60.00 77 GLN A O 1
ATOM 667 N N . GLN A 1 78 ? -11.083 -1.179 19.642 1.00 59.47 78 GLN A N 1
ATOM 668 C CA . GLN A 1 78 ? -12.029 -2.305 19.694 1.00 59.47 78 GLN A CA 1
ATOM 669 C C . GLN A 1 78 ? -12.339 -2.771 21.133 1.00 59.47 78 GLN A C 1
ATOM 671 O O . GLN A 1 78 ? -13.378 -3.375 21.373 1.00 59.47 78 GLN A O 1
ATOM 676 N N . VAL A 1 79 ? -11.434 -2.505 22.085 1.00 60.59 79 VAL A N 1
ATOM 677 C CA . VAL A 1 79 ? -11.545 -2.909 23.497 1.00 60.59 79 VAL A CA 1
ATOM 678 C C . VAL A 1 79 ? -11.853 -1.725 24.430 1.00 60.59 79 VAL A C 1
ATOM 680 O O . VAL A 1 79 ? -12.268 -1.939 25.564 1.00 60.59 79 VAL A O 1
ATOM 683 N N . ILE A 1 80 ? -11.652 -0.480 23.978 1.00 64.81 80 ILE A N 1
ATOM 684 C CA . ILE A 1 80 ? -11.698 0.723 24.830 1.00 64.81 80 ILE A CA 1
ATOM 685 C C . ILE A 1 80 ? -12.946 1.574 24.553 1.00 64.81 80 ILE A C 1
ATOM 687 O O . ILE A 1 80 ? -13.516 2.107 25.499 1.00 64.81 80 ILE A O 1
ATOM 691 N N . ASP A 1 81 ? -13.384 1.685 23.292 1.00 75.19 81 ASP A N 1
ATOM 692 C CA . ASP A 1 81 ? -14.539 2.501 22.897 1.00 75.19 81 ASP A CA 1
ATOM 693 C C . ASP A 1 81 ? -15.285 1.856 21.714 1.00 75.19 81 ASP A C 1
ATOM 695 O O . ASP A 1 81 ? -14.947 2.044 20.541 1.00 75.19 81 ASP A O 1
ATOM 699 N N . TYR A 1 82 ? -16.285 1.034 22.039 1.00 77.88 82 TYR A N 1
ATOM 700 C CA . TYR A 1 82 ? -17.098 0.336 21.042 1.00 77.88 82 TYR A CA 1
ATOM 701 C C . TYR A 1 82 ? -18.070 1.281 20.317 1.00 77.88 82 TYR A C 1
ATOM 703 O O . TYR A 1 82 ? -18.426 1.010 19.171 1.00 77.88 82 TYR A O 1
ATOM 711 N N . GLU A 1 83 ? -18.489 2.380 20.954 1.00 80.94 83 GLU A N 1
ATOM 712 C CA . GLU A 1 83 ? -19.438 3.341 20.379 1.00 80.94 83 GLU A CA 1
ATOM 713 C C . GLU A 1 83 ? -18.767 4.133 19.267 1.00 80.94 83 GLU A C 1
ATOM 715 O O . GLU A 1 83 ? -19.275 4.195 18.148 1.00 80.94 83 GLU A O 1
ATOM 720 N N . GLU A 1 84 ? -17.566 4.645 19.535 1.00 80.00 84 GLU A N 1
ATOM 721 C CA . GLU A 1 84 ? -16.807 5.394 18.545 1.00 80.00 84 GLU A CA 1
ATOM 722 C C . GLU A 1 84 ? -16.385 4.504 17.359 1.00 80.00 84 GLU A C 1
ATOM 724 O O . GLU A 1 84 ? -16.382 4.941 16.203 1.00 80.00 84 GLU A O 1
ATOM 729 N N . PHE A 1 85 ? -16.072 3.229 17.618 1.00 81.81 85 PHE A N 1
ATOM 730 C CA . PHE A 1 85 ? -15.810 2.248 16.564 1.00 81.81 85 PHE A CA 1
ATOM 731 C C . PHE A 1 85 ? -17.055 1.972 15.709 1.00 81.81 85 PHE A C 1
ATOM 733 O O . PHE A 1 85 ? -16.956 1.916 14.477 1.00 81.81 85 PHE A O 1
ATOM 740 N N . PHE A 1 86 ? -18.221 1.814 16.341 1.00 85.31 86 PHE A N 1
ATOM 741 C CA . PHE A 1 86 ? -19.483 1.592 15.644 1.00 85.31 86 PHE A CA 1
ATOM 742 C C . PHE A 1 86 ? -19.890 2.813 14.820 1.00 85.31 86 PHE A C 1
ATOM 744 O O . PHE A 1 86 ? -20.323 2.662 13.683 1.00 85.31 86 PHE A O 1
ATOM 751 N N . ASP A 1 87 ? -19.719 4.030 15.327 1.00 83.50 87 ASP A N 1
ATOM 752 C CA . ASP A 1 87 ? -20.038 5.235 14.560 1.00 83.50 87 ASP A CA 1
ATOM 753 C C . ASP A 1 87 ? -19.153 5.401 13.328 1.00 83.50 87 ASP A C 1
ATOM 755 O O . ASP A 1 87 ? -19.625 5.851 12.279 1.00 83.50 87 ASP A O 1
ATOM 759 N N . TYR A 1 88 ? -17.892 4.994 13.447 1.00 78.31 88 TYR A N 1
ATOM 760 C CA . TYR A 1 88 ? -16.924 5.080 12.368 1.00 78.31 88 TYR A CA 1
ATOM 761 C C . TYR A 1 88 ? -17.108 3.969 11.317 1.00 78.31 88 TYR A C 1
ATOM 763 O O . TYR A 1 88 ? -17.110 4.246 10.123 1.00 78.31 88 TYR A O 1
ATOM 771 N N . THR A 1 89 ? -17.300 2.713 11.733 1.00 83.50 89 THR A N 1
ATOM 772 C CA . THR A 1 89 ? -17.392 1.559 10.810 1.00 83.50 89 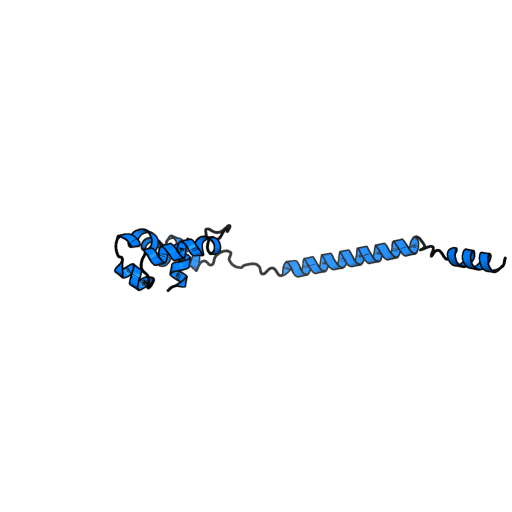THR A CA 1
ATOM 773 C C . THR A 1 89 ? -18.821 1.122 10.480 1.00 83.50 89 THR A C 1
ATOM 775 O O . THR A 1 89 ? -19.017 0.286 9.597 1.00 83.50 89 THR A O 1
ATOM 778 N N . ARG A 1 90 ? -19.819 1.650 11.201 1.00 88.00 90 ARG A N 1
ATOM 779 C CA . ARG A 1 90 ? -21.236 1.238 11.177 1.00 88.00 90 ARG A CA 1
ATOM 780 C C . ARG A 1 90 ? -21.451 -0.253 11.437 1.00 88.00 90 ARG A C 1
ATOM 782 O O . ARG A 1 90 ? -22.449 -0.822 10.998 1.00 88.00 90 ARG A O 1
ATOM 789 N N . MET A 1 91 ? -20.522 -0.885 12.154 1.00 87.44 91 MET A N 1
ATOM 790 C CA . MET A 1 91 ? -20.541 -2.311 12.461 1.00 87.44 91 MET A CA 1
ATOM 791 C C . MET A 1 91 ? -20.003 -2.592 13.856 1.00 87.44 91 MET A C 1
ATOM 793 O O . MET A 1 91 ? -19.175 -1.854 14.386 1.00 87.44 91 MET A O 1
ATOM 797 N N . ASP A 1 92 ? -20.458 -3.701 14.434 1.00 88.00 92 ASP A N 1
ATOM 798 C CA . ASP A 1 92 ? -19.834 -4.229 15.640 1.00 88.00 92 ASP A CA 1
ATOM 799 C C . ASP A 1 92 ? -18.430 -4.783 15.334 1.00 88.00 92 ASP A C 1
ATOM 801 O O . ASP A 1 92 ? -18.134 -5.239 14.223 1.00 88.00 92 ASP A O 1
ATOM 805 N N . VAL A 1 93 ? -17.567 -4.797 16.348 1.00 85.38 93 VAL A N 1
ATOM 806 C CA . VAL A 1 93 ? -16.190 -5.298 16.262 1.00 85.38 93 VAL A CA 1
ATOM 807 C C . VAL A 1 93 ? -16.146 -6.736 15.740 1.00 85.38 93 VAL A C 1
ATOM 809 O O . VAL A 1 93 ? -15.305 -7.068 14.901 1.00 85.38 93 VAL A O 1
ATOM 812 N N . GLN A 1 94 ? -17.067 -7.597 16.188 1.00 88.31 94 GLN A N 1
ATOM 813 C CA . GLN A 1 94 ? -17.108 -8.995 15.753 1.00 88.31 94 GLN A CA 1
ATOM 814 C C . GLN A 1 94 ? -17.459 -9.114 14.269 1.00 88.31 94 GLN A C 1
ATOM 816 O O . GLN A 1 94 ? -16.838 -9.890 13.541 1.00 88.31 94 GLN A O 1
ATOM 821 N N . GLN A 1 95 ? -18.417 -8.310 13.800 1.00 90.19 95 GLN A N 1
ATOM 822 C CA . GLN A 1 95 ? -18.811 -8.272 12.391 1.00 90.19 95 GLN A CA 1
ATOM 823 C C . GLN A 1 95 ? -17.660 -7.772 11.516 1.00 90.19 95 GLN A C 1
ATOM 825 O O . GLN A 1 95 ? -17.352 -8.373 10.486 1.00 90.19 95 GLN A O 1
ATOM 830 N N . PHE A 1 96 ? -16.984 -6.712 11.960 1.00 89.69 96 PHE A N 1
ATOM 831 C CA . PHE A 1 96 ? -15.831 -6.157 11.267 1.00 89.69 96 PHE A CA 1
ATOM 832 C C . PHE A 1 96 ? -14.692 -7.178 11.146 1.00 89.69 96 PHE A C 1
ATOM 834 O O . PHE A 1 96 ? -14.156 -7.373 10.053 1.00 89.69 96 PHE A O 1
ATOM 841 N N . ASN A 1 97 ? -14.343 -7.857 12.242 1.00 89.00 97 ASN A N 1
ATOM 842 C CA . ASN A 1 97 ? -13.281 -8.864 12.258 1.00 89.00 97 ASN A CA 1
ATOM 843 C C . ASN A 1 97 ? -13.643 -10.079 11.389 1.00 89.00 97 ASN A C 1
ATOM 845 O O . ASN A 1 97 ? -12.818 -10.529 10.593 1.00 89.00 97 ASN A O 1
ATOM 849 N N . TYR A 1 98 ? -14.895 -10.542 11.451 1.00 92.69 98 TYR A N 1
ATOM 850 C CA . TYR A 1 98 ? -15.390 -11.623 10.599 1.00 92.69 98 TYR A CA 1
ATOM 851 C C . TYR A 1 98 ? -15.261 -11.291 9.107 1.00 92.69 98 TYR A C 1
ATOM 853 O O . TYR A 1 98 ? -14.727 -12.084 8.328 1.00 92.69 98 TYR A O 1
ATOM 861 N N . ILE A 1 99 ? -15.695 -10.093 8.704 1.00 91.50 99 ILE A N 1
ATOM 862 C CA . ILE A 1 99 ? -15.552 -9.637 7.319 1.00 91.50 99 ILE A CA 1
ATOM 863 C C . ILE A 1 99 ? -14.075 -9.524 6.963 1.00 91.50 99 ILE A C 1
ATOM 865 O O . ILE A 1 99 ? -13.682 -10.033 5.915 1.00 91.50 99 ILE A O 1
ATOM 869 N N . CYS A 1 100 ? -13.253 -8.914 7.825 1.00 91.19 100 CYS A N 1
ATOM 870 C CA . CYS A 1 100 ? -11.812 -8.796 7.614 1.00 91.19 100 CYS A CA 1
ATOM 871 C C . CYS A 1 100 ? -11.169 -10.145 7.309 1.00 91.19 100 CYS A C 1
ATOM 873 O O . CYS A 1 100 ? -10.378 -10.217 6.373 1.00 91.19 100 CYS A O 1
ATOM 875 N N . ASP A 1 101 ? -11.524 -11.206 8.029 1.00 93.19 101 ASP A N 1
ATOM 876 C CA . ASP A 1 101 ? -10.972 -12.540 7.799 1.00 93.19 101 ASP A CA 1
ATOM 877 C C . ASP A 1 101 ? -11.469 -13.177 6.500 1.00 93.19 101 ASP A C 1
ATOM 879 O O . ASP A 1 101 ? -10.669 -13.771 5.771 1.00 93.19 101 ASP A O 1
ATOM 883 N N . LEU A 1 102 ? -12.740 -12.970 6.138 1.00 94.38 102 LEU A N 1
ATOM 884 C CA . LEU A 1 102 ? -13.269 -13.380 4.833 1.00 94.38 102 LEU A CA 1
ATOM 885 C C . LEU A 1 102 ? -12.541 -12.687 3.673 1.00 94.38 102 LEU A C 1
ATOM 887 O O . LEU A 1 102 ? -12.242 -13.319 2.656 1.00 94.38 102 LEU A O 1
ATOM 891 N N . VAL A 1 103 ? -12.241 -11.391 3.810 1.00 92.06 103 VAL A N 1
ATOM 892 C CA . VAL A 1 103 ? -11.606 -10.600 2.744 1.00 92.06 103 VAL A CA 1
ATOM 893 C C . VAL A 1 103 ? -10.079 -10.618 2.790 1.00 92.06 103 VAL A C 1
ATOM 895 O O . VAL A 1 103 ? -9.432 -10.255 1.805 1.00 92.06 103 VAL A O 1
ATOM 898 N N . ARG A 1 104 ? -9.475 -11.080 3.891 1.00 92.44 104 ARG A N 1
ATOM 899 C CA . ARG A 1 104 ? -8.022 -11.176 4.104 1.00 92.44 104 ARG A CA 1
ATOM 900 C C . ARG A 1 104 ? -7.267 -11.814 2.935 1.00 92.44 104 ARG A C 1
ATOM 902 O O . ARG A 1 104 ? -6.273 -11.212 2.520 1.00 92.44 104 ARG A O 1
ATOM 909 N N . PRO A 1 105 ? -7.685 -12.956 2.352 1.00 92.31 105 PRO A N 1
ATOM 910 C CA . PRO A 1 105 ? -6.976 -13.534 1.207 1.00 92.31 105 PRO A CA 1
ATOM 911 C C . PRO A 1 105 ? -6.977 -12.629 -0.035 1.00 92.31 105 PRO A C 1
ATOM 913 O O . PRO A 1 105 ? -6.023 -12.668 -0.809 1.00 92.31 105 PRO A O 1
ATOM 916 N N . TYR A 1 106 ? -7.993 -11.779 -0.206 1.00 89.75 106 TYR A N 1
ATOM 917 C CA . TYR A 1 106 ? -8.134 -10.880 -1.358 1.00 89.75 106 TYR A CA 1
ATOM 918 C C . TYR A 1 106 ? -7.485 -9.509 -1.129 1.00 89.75 106 TYR A C 1
ATOM 920 O O . TYR A 1 106 ? -6.978 -8.885 -2.061 1.00 89.75 106 TYR A O 1
ATOM 928 N N . LEU A 1 107 ? -7.472 -9.036 0.119 1.00 88.31 107 LEU A N 1
ATOM 929 C CA . LEU A 1 107 ? -6.885 -7.751 0.500 1.00 88.31 107 LEU A CA 1
ATOM 930 C C . LEU A 1 107 ? -5.416 -7.861 0.918 1.00 88.31 107 LEU A C 1
ATOM 932 O O . LEU A 1 107 ? -4.706 -6.849 0.927 1.00 88.31 107 LEU A O 1
ATOM 936 N N . SER A 1 108 ? -4.914 -9.058 1.223 1.00 89.44 108 SER A N 1
ATOM 937 C CA . SER A 1 108 ? -3.493 -9.262 1.493 1.00 89.44 108 SER A CA 1
ATOM 938 C C . SER A 1 108 ? -2.676 -8.958 0.239 1.00 89.44 108 SER A C 1
ATOM 940 O O . SER A 1 108 ? -2.783 -9.614 -0.795 1.00 89.44 108 SER A O 1
ATOM 942 N N . LYS A 1 109 ? -1.846 -7.916 0.318 1.00 87.44 109 LYS A N 1
ATOM 943 C CA . LYS A 1 109 ? -1.029 -7.457 -0.809 1.00 87.44 109 LYS A CA 1
ATOM 944 C C . LYS A 1 109 ? 0.431 -7.698 -0.506 1.00 87.44 109 LYS A C 1
ATOM 946 O O . LYS A 1 109 ? 0.958 -7.143 0.452 1.00 87.44 109 LYS A O 1
ATOM 951 N N . ARG A 1 110 ? 1.094 -8.452 -1.380 1.00 87.69 110 ARG A N 1
ATOM 952 C CA . ARG A 1 110 ? 2.551 -8.573 -1.395 1.00 87.69 110 ARG A CA 1
ATOM 953 C C . ARG A 1 110 ? 3.106 -7.506 -2.327 1.00 87.69 110 ARG A C 1
ATOM 955 O O . ARG A 1 110 ? 2.822 -7.504 -3.522 1.00 87.69 110 ARG A O 1
ATOM 962 N N . SER A 1 111 ? 3.854 -6.560 -1.779 1.00 86.12 111 SER A N 1
ATOM 963 C CA . SER A 1 111 ? 4.503 -5.516 -2.566 1.00 86.12 111 SER A CA 1
ATOM 964 C C . SER A 1 111 ? 5.836 -5.116 -1.960 1.00 86.12 111 SER A C 1
ATOM 966 O O . SER A 1 111 ? 6.027 -5.228 -0.757 1.00 86.12 111 SER A O 1
ATOM 968 N N . ILE A 1 112 ? 6.728 -4.592 -2.804 1.00 86.75 112 ILE A N 1
ATOM 969 C CA . ILE A 1 112 ? 8.019 -4.022 -2.383 1.00 86.75 112 ILE A CA 1
ATOM 970 C C . ILE A 1 112 ? 7.805 -2.867 -1.391 1.00 86.75 112 ILE A C 1
ATOM 972 O O . ILE A 1 112 ? 8.559 -2.699 -0.442 1.00 86.75 112 ILE A O 1
ATOM 976 N N . ARG A 1 113 ? 6.751 -2.065 -1.595 1.00 82.69 113 ARG A N 1
ATOM 977 C CA . ARG A 1 113 ? 6.310 -1.056 -0.625 1.00 82.69 113 ARG A CA 1
ATOM 978 C C . ARG A 1 113 ? 5.551 -1.738 0.508 1.00 82.69 113 ARG A C 1
ATOM 980 O O . ARG A 1 113 ? 4.662 -2.537 0.216 1.00 82.69 113 ARG A O 1
ATOM 987 N N . THR A 1 114 ? 5.791 -1.300 1.744 1.00 84.25 114 THR A N 1
ATOM 988 C CA . THR A 1 114 ? 5.017 -1.713 2.919 1.00 84.25 114 THR A CA 1
ATOM 989 C C . THR A 1 114 ? 3.518 -1.469 2.687 1.00 84.25 114 THR A C 1
ATOM 991 O O . THR A 1 114 ? 3.097 -0.303 2.556 1.00 84.25 114 THR A O 1
ATOM 994 N N . PRO A 1 115 ? 2.724 -2.547 2.567 1.00 86.25 115 PRO A N 1
ATOM 995 C CA . PRO A 1 115 ? 1.289 -2.458 2.350 1.00 86.25 115 PRO A CA 1
ATOM 996 C C . PRO A 1 115 ? 0.573 -1.856 3.567 1.00 86.25 115 PRO A C 1
ATOM 998 O O . PRO A 1 115 ? 1.055 -1.964 4.688 1.00 86.25 115 PRO A O 1
ATOM 1001 N N . LEU A 1 116 ? -0.600 -1.253 3.347 1.00 85.06 116 LEU A N 1
ATOM 1002 C CA . LEU A 1 116 ? -1.539 -0.963 4.440 1.00 85.06 116 LEU A CA 1
ATOM 1003 C C . LEU A 1 116 ? -2.045 -2.295 5.018 1.00 85.06 116 LEU A C 1
ATOM 1005 O O . LEU A 1 116 ? -2.187 -3.253 4.244 1.00 85.06 116 LEU A O 1
ATOM 1009 N N . SER A 1 117 ? -2.339 -2.354 6.318 1.00 86.38 117 SER A N 1
ATOM 1010 C CA . SER A 1 117 ? -2.959 -3.538 6.928 1.00 86.38 117 SER A CA 1
ATOM 1011 C C . SER A 1 117 ? -4.331 -3.825 6.304 1.00 86.38 117 SER A C 1
ATOM 1013 O O . SER A 1 117 ? -4.908 -2.967 5.631 1.00 86.38 117 SER A O 1
ATOM 1015 N N . VAL A 1 118 ? -4.823 -5.056 6.447 1.00 88.56 118 VAL A N 1
ATOM 1016 C CA . VAL A 1 118 ? -6.108 -5.460 5.849 1.00 88.56 118 VAL A CA 1
ATOM 1017 C C . VAL A 1 118 ? -7.247 -4.698 6.512 1.00 88.56 118 VAL A C 1
ATOM 1019 O O . VAL A 1 118 ? -8.091 -4.142 5.819 1.00 88.56 118 VAL A O 1
ATOM 1022 N N . GLU A 1 119 ? -7.181 -4.590 7.831 1.00 86.31 119 GLU A N 1
ATOM 1023 C CA . GLU A 1 119 ? -8.119 -3.904 8.709 1.00 86.31 119 GLU A CA 1
ATOM 1024 C C . GLU A 1 119 ? -8.233 -2.430 8.312 1.00 86.31 119 GLU A C 1
ATOM 1026 O O . GLU A 1 119 ? -9.326 -1.923 8.089 1.00 86.31 119 GLU A O 1
ATOM 1031 N N . LEU A 1 120 ? -7.099 -1.756 8.097 1.00 84.00 120 LEU A N 1
ATOM 1032 C CA . LEU A 1 120 ? -7.096 -0.353 7.693 1.00 84.00 120 LEU A CA 1
ATOM 1033 C C . LEU A 1 120 ? -7.668 -0.142 6.288 1.00 84.00 120 LEU A C 1
ATOM 1035 O O . LEU A 1 120 ? -8.366 0.835 6.044 1.00 84.00 120 LEU A O 1
ATOM 1039 N N . ARG A 1 121 ? -7.373 -1.037 5.340 1.00 87.06 121 ARG A N 1
ATOM 1040 C CA . ARG A 1 121 ? -7.959 -0.935 3.993 1.00 87.06 121 ARG A CA 1
ATOM 1041 C C . ARG A 1 121 ? -9.457 -1.153 4.017 1.00 87.06 121 ARG A C 1
ATOM 1043 O O . ARG A 1 121 ? -10.162 -0.485 3.273 1.00 87.06 121 ARG A O 1
ATOM 1050 N N . MET A 1 122 ? -9.900 -2.106 4.825 1.00 87.25 122 MET A N 1
ATOM 1051 C CA . MET A 1 122 ? -11.305 -2.429 4.993 1.00 87.25 122 MET A CA 1
ATOM 1052 C C . MET A 1 122 ? -12.033 -1.224 5.602 1.00 87.25 122 MET A C 1
ATOM 1054 O O . MET A 1 122 ? -12.968 -0.726 4.992 1.00 87.25 122 MET A O 1
ATOM 1058 N N . ALA A 1 123 ? -11.501 -0.652 6.685 1.00 84.44 123 ALA A N 1
ATOM 1059 C 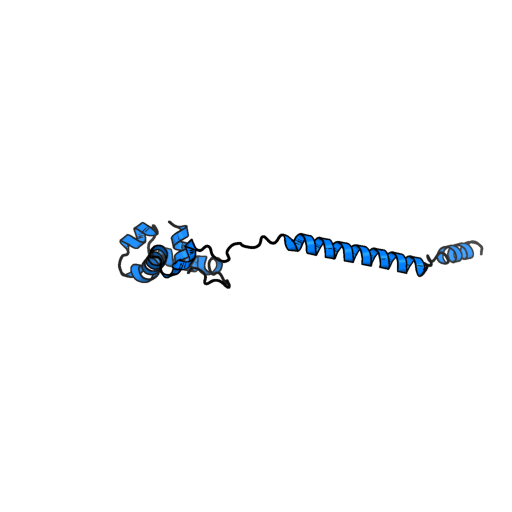CA . ALA A 1 123 ? -12.032 0.550 7.325 1.00 84.44 123 ALA A CA 1
ATOM 1060 C C . ALA A 1 123 ? -12.157 1.755 6.374 1.00 84.44 123 ALA A C 1
ATOM 1062 O O . ALA A 1 123 ? -13.237 2.313 6.253 1.00 84.44 123 ALA A O 1
ATOM 1063 N N . ILE A 1 124 ? -11.102 2.084 5.615 1.00 82.88 124 ILE A N 1
ATOM 1064 C CA . ILE A 1 124 ? -11.137 3.175 4.616 1.00 82.88 124 ILE A CA 1
ATOM 1065 C C . ILE A 1 124 ? -12.164 2.908 3.502 1.00 82.88 124 ILE A C 1
ATOM 1067 O O . ILE A 1 124 ? -12.617 3.832 2.841 1.00 82.88 124 ILE A O 1
ATOM 1071 N N . THR A 1 125 ? -12.491 1.643 3.231 1.00 84.88 125 THR A N 1
ATOM 1072 C CA . THR A 1 125 ? -13.488 1.294 2.206 1.00 84.88 125 THR A CA 1
ATOM 1073 C C . THR A 1 125 ? -14.921 1.480 2.713 1.00 84.88 125 THR A C 1
ATOM 1075 O O . THR A 1 125 ? -15.835 1.570 1.899 1.00 84.88 125 THR A O 1
ATOM 1078 N N . LEU A 1 126 ? -15.121 1.484 4.032 1.00 81.50 126 LEU A N 1
ATOM 1079 C CA . LEU A 1 126 ? -16.433 1.611 4.664 1.00 81.50 126 LEU A CA 1
ATOM 1080 C C . LEU A 1 126 ? -16.805 3.047 5.042 1.00 81.50 126 LEU A C 1
ATOM 1082 O O . LEU A 1 126 ? -17.996 3.320 5.166 1.00 81.50 126 LEU A O 1
ATOM 1086 N N . GLU A 1 127 ? -15.809 3.909 5.260 1.00 68.19 127 GLU A N 1
ATOM 1087 C CA . GLU A 1 127 ? -15.985 5.355 5.473 1.00 68.19 127 GLU A CA 1
ATOM 1088 C C . GLU A 1 127 ? -16.547 6.052 4.222 1.00 68.19 127 GLU A C 1
ATOM 1090 O O . GLU A 1 127 ? -17.485 6.867 4.380 1.00 68.19 127 GLU A O 1
#

Mean predicted aligned error: 15.33 Å

Foldseek 3Di:
DVVVVVVVVVVVPPVCCDVVNVVVVVVVVVVVVVVVVVVVVVVVVPPPDPPDPDPPVCPCCVVDCVNVVLVCCQPPVLPPPQPVVCVQQVDRNVVLVVVLVVCVVVQDDDDPDDDDDSSSVNSVVRD

Solvent-accessible surface area (backbone atoms only — not comparable to full-atom values): 7701 Å² total; per-residue (Å²): 120,71,68,61,54,50,54,51,54,58,60,61,61,53,78,74,71,46,69,68,56,52,53,52,51,50,51,52,52,54,50,52,51,52,52,52,53,52,53,51,53,57,63,60,68,67,61,76,77,68,91,53,96,65,58,75,88,61,65,52,50,83,75,36,61,70,54,44,46,50,49,47,45,68,74,58,24,70,84,74,40,60,64,66,47,25,71,58,59,74,42,56,66,68,58,50,51,52,50,44,61,72,42,35,80,77,56,61,66,91,59,95,59,88,62,77,56,54,64,54,53,50,49,67,72,61,99

Organism: NCBI:txid64791

Radius of gyration: 34.35 Å; Cα contacts (8 Å, |Δi|>4): 45; chains: 1; bounding box: 42×61×97 Å

Sequence (127 aa):
MLLFLHIVSFNACRIKIDEDFLTVLIGIQCWNLMLMLLLAKMHSKERRIRRWWVRPINYPRETQGIFWNHSYRLCNQQVIDYEEFFDYTRMDVQQFNYICDLVRPYLSKRSIRTPLSVELRMAITLE

pLDDT: mean 77.23, std 15.0, range [40.19, 96.5]